Protein AF-A0A951APM7-F1 (afdb_monomer_lite)

Foldseek 3Di:
DPPLQKWKKKKKKFLDDDDPDDPPPGDIKIKIKTASDDDDPVVVVVVVCVLCVVVCVVVVRPHIDMDMDTDDPVRDDPDDAFSDDDPRMGMHTDD

pLDDT: mean 82.18, std 13.76, range [36.47, 93.88]

Radius of gyration: 13.78 Å; chains: 1; bounding box: 35×27×40 Å

Structure (mmCIF, N/CA/C/O backbone):
data_AF-A0A951APM7-F1
#
_entry.id   AF-A0A951APM7-F1
#
loop_
_atom_site.group_PDB
_atom_site.id
_atom_site.type_symbol
_atom_site.label_atom_id
_atom_site.label_alt_id
_atom_site.label_comp_id
_atom_site.label_asym_id
_atom_site.label_entity_id
_atom_site.label_seq_id
_atom_site.pdbx_PDB_ins_code
_atom_site.Cartn_x
_atom_site.Cartn_y
_atom_site.Cartn_z
_atom_site.occupancy
_atom_site.B_iso_or_equiv
_atom_site.auth_seq_id
_atom_site.auth_comp_id
_atom_site.auth_asym_id
_atom_site.auth_atom_id
_atom_site.pdbx_PDB_model_num
ATOM 1 N N . MET A 1 1 ? -20.442 7.229 22.731 1.00 36.47 1 MET A N 1
ATOM 2 C CA . MET A 1 1 ? -19.579 6.175 22.164 1.00 36.47 1 MET A CA 1
ATOM 3 C C . MET A 1 1 ? -18.524 6.903 21.364 1.00 36.47 1 MET A C 1
ATOM 5 O O . MET A 1 1 ? -18.906 7.651 20.475 1.00 36.47 1 MET A O 1
ATOM 9 N N . ALA A 1 2 ? -17.257 6.850 21.777 1.00 37.97 2 ALA A N 1
ATOM 10 C CA . ALA A 1 2 ? -16.195 7.493 21.014 1.00 37.97 2 ALA A CA 1
ATOM 11 C C . ALA A 1 2 ? -16.101 6.743 19.685 1.00 37.97 2 ALA A C 1
ATOM 13 O O . ALA A 1 2 ? -15.720 5.578 19.675 1.00 37.97 2 ALA A O 1
ATOM 14 N N . SER A 1 3 ? -16.562 7.364 18.600 1.00 46.34 3 SER A N 1
ATOM 15 C CA . SER A 1 3 ? -16.304 6.863 17.258 1.00 46.34 3 SER A CA 1
ATOM 16 C C . SER A 1 3 ? -14.791 6.793 17.125 1.00 46.34 3 SER A C 1
ATOM 18 O O . SER A 1 3 ? -14.132 7.831 17.130 1.00 46.34 3 SER A O 1
ATOM 20 N N . GLU A 1 4 ? -14.229 5.590 17.110 1.00 54.78 4 GLU A N 1
ATOM 21 C CA . GLU A 1 4 ? -12.831 5.398 16.749 1.00 54.78 4 GLU A CA 1
ATOM 22 C C . GLU A 1 4 ? -12.710 5.832 15.289 1.00 54.78 4 GLU A C 1
ATOM 24 O O . GLU A 1 4 ? -13.035 5.084 14.366 1.00 54.78 4 GLU A O 1
ATOM 29 N N . SER A 1 5 ? -12.370 7.106 15.081 1.00 65.69 5 SER A N 1
ATOM 30 C CA . SER A 1 5 ? -12.150 7.670 13.759 1.00 65.69 5 SER A CA 1
ATOM 31 C C . SER A 1 5 ? -10.991 6.905 13.142 1.00 65.69 5 SER A C 1
ATOM 33 O O . SER A 1 5 ? -9.840 7.063 13.555 1.00 65.69 5 SER A O 1
ATOM 35 N N . ALA A 1 6 ? -11.307 6.017 12.203 1.00 73.00 6 ALA A N 1
ATOM 36 C CA . ALA A 1 6 ? -10.296 5.270 11.486 1.00 73.00 6 ALA A CA 1
ATOM 37 C C . ALA A 1 6 ? -9.367 6.264 10.778 1.00 73.00 6 ALA A C 1
ATOM 39 O O . ALA A 1 6 ? -9.826 7.186 10.105 1.00 73.00 6 ALA A O 1
ATOM 40 N N . ASN A 1 7 ? -8.065 6.078 10.953 1.00 85.31 7 ASN A N 1
ATOM 41 C CA . ASN A 1 7 ? -7.052 6.875 10.285 1.00 85.31 7 ASN A CA 1
ATOM 42 C C . ASN A 1 7 ? -6.805 6.255 8.916 1.00 85.31 7 ASN A C 1
ATOM 44 O O . ASN A 1 7 ? -6.540 5.051 8.829 1.00 85.31 7 ASN A O 1
ATOM 48 N N . TYR A 1 8 ? -6.888 7.072 7.873 1.00 88.31 8 TYR A N 1
ATOM 49 C CA . TYR A 1 8 ? -6.546 6.666 6.521 1.00 88.31 8 TYR A CA 1
ATOM 50 C C . TYR A 1 8 ? -5.241 7.335 6.117 1.00 88.31 8 TYR A C 1
ATOM 52 O O . TYR A 1 8 ? -5.012 8.521 6.354 1.00 88.31 8 TYR A O 1
ATOM 60 N N . GLN A 1 9 ? -4.352 6.537 5.547 1.00 90.81 9 GLN A N 1
ATOM 61 C CA . GLN A 1 9 ? -3.057 6.984 5.069 1.00 90.81 9 GLN A CA 1
ATOM 62 C C . GLN A 1 9 ? -2.853 6.430 3.673 1.00 90.81 9 GLN A C 1
ATOM 64 O O . GLN A 1 9 ? -3.067 5.244 3.420 1.00 90.81 9 GLN A O 1
ATOM 69 N N . LYS A 1 10 ? -2.447 7.307 2.768 1.00 91.62 10 LYS A N 1
ATOM 70 C CA . LYS A 1 10 ? -2.093 6.967 1.404 1.00 91.62 10 LYS A CA 1
ATOM 71 C C . LYS A 1 10 ? -0.580 6.835 1.323 1.00 91.62 10 LYS A C 1
ATOM 73 O O . LYS A 1 10 ? 0.154 7.725 1.733 1.00 91.62 10 LYS A O 1
ATOM 78 N N . LEU A 1 11 ? -0.116 5.709 0.809 1.00 92.31 11 LEU A N 1
ATOM 79 C CA . LEU A 1 11 ? 1.280 5.455 0.510 1.00 92.31 11 LEU A CA 1
ATOM 80 C C . LEU A 1 11 ? 1.446 5.420 -1.000 1.00 92.31 11 LEU A C 1
ATOM 82 O O . LEU A 1 11 ? 0.780 4.644 -1.680 1.00 92.31 11 LEU A O 1
ATOM 86 N N . ILE A 1 12 ? 2.341 6.247 -1.518 1.00 91.19 12 ILE A N 1
ATOM 87 C CA . ILE A 1 12 ? 2.691 6.280 -2.935 1.00 91.19 12 ILE A CA 1
ATOM 88 C C . ILE A 1 12 ? 4.078 5.667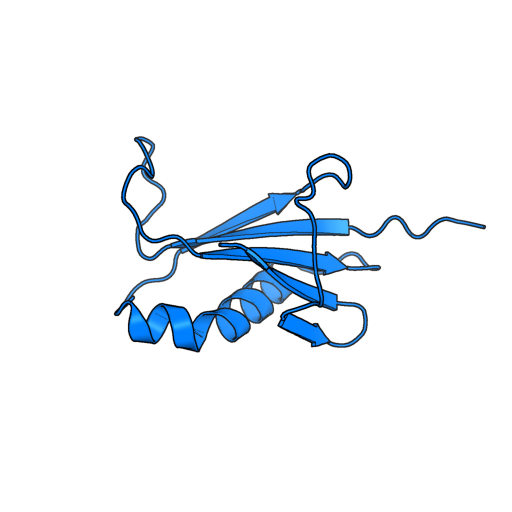 -3.058 1.00 91.19 12 ILE A C 1
ATOM 90 O O . ILE A 1 12 ? 5.041 6.167 -2.477 1.00 91.19 12 ILE A O 1
ATOM 94 N N . LEU A 1 13 ? 4.165 4.546 -3.767 1.00 91.38 13 LEU A N 1
ATOM 95 C CA . LEU A 1 13 ? 5.399 3.816 -4.001 1.00 91.38 13 LEU A CA 1
ATOM 96 C C . LEU A 1 13 ? 5.842 4.068 -5.440 1.00 91.38 13 LEU A C 1
ATOM 98 O O . LEU A 1 13 ? 5.036 3.943 -6.360 1.00 91.38 13 LEU A O 1
ATOM 102 N N . THR A 1 14 ? 7.118 4.386 -5.632 1.00 89.69 14 THR A N 1
ATOM 103 C CA . THR A 1 14 ? 7.709 4.665 -6.950 1.00 89.69 14 THR A CA 1
ATOM 104 C C . THR A 1 14 ? 9.171 4.215 -6.994 1.00 89.69 14 THR A C 1
ATOM 106 O O . THR A 1 14 ? 9.826 4.102 -5.955 1.00 89.69 14 THR A O 1
ATOM 109 N N . ASP A 1 15 ? 9.690 3.906 -8.181 1.00 87.12 15 ASP A N 1
ATOM 110 C CA . ASP A 1 15 ? 11.094 3.540 -8.397 1.00 87.12 15 ASP A CA 1
ATOM 111 C C . ASP A 1 15 ? 12.015 4.740 -8.645 1.00 87.12 15 ASP A C 1
ATOM 113 O O . ASP A 1 15 ? 13.235 4.573 -8.710 1.00 87.12 15 ASP A O 1
ATOM 117 N N . GLN A 1 16 ? 11.454 5.947 -8.732 1.00 79.38 16 GLN A N 1
ATOM 118 C CA . GLN A 1 16 ? 12.201 7.185 -8.934 1.00 79.38 16 GLN A CA 1
ATOM 119 C C . GLN A 1 16 ? 12.108 8.111 -7.727 1.00 79.38 16 GLN A C 1
ATOM 121 O O . GLN A 1 16 ? 11.109 8.135 -7.009 1.00 79.38 16 GLN A O 1
ATOM 126 N N . ALA A 1 17 ? 13.168 8.884 -7.494 1.00 68.75 17 ALA A N 1
ATOM 127 C CA . ALA A 1 17 ? 13.134 9.919 -6.474 1.00 68.75 17 ALA A CA 1
ATOM 128 C C . ALA A 1 17 ? 12.049 10.948 -6.840 1.00 68.75 17 ALA A C 1
ATOM 130 O O . ALA A 1 17 ? 11.911 11.265 -8.024 1.00 68.75 17 ALA A O 1
ATOM 131 N N . PRO A 1 18 ? 11.295 11.478 -5.862 1.00 62.97 18 PRO A N 1
ATOM 132 C CA . PRO A 1 18 ? 10.325 12.533 -6.122 1.00 62.97 18 PRO A CA 1
ATOM 133 C C . PRO A 1 18 ? 11.075 13.775 -6.619 1.00 62.97 18 PRO A C 1
ATOM 135 O O . PRO A 1 18 ? 11.685 14.496 -5.834 1.00 62.97 18 PRO A O 1
ATOM 138 N N . ALA A 1 19 ? 11.099 13.978 -7.934 1.00 57.78 19 ALA A N 1
ATOM 139 C CA . ALA A 1 19 ? 11.584 15.193 -8.569 1.00 57.78 19 ALA A CA 1
ATOM 140 C C . ALA A 1 19 ? 10.369 16.050 -8.944 1.00 57.78 19 ALA A C 1
ATOM 142 O O . ALA A 1 19 ? 9.376 15.526 -9.441 1.00 57.78 19 ALA A O 1
ATOM 143 N N . ASP A 1 20 ? 10.469 17.352 -8.674 1.00 52.69 20 ASP A N 1
ATOM 144 C CA . ASP A 1 20 ? 9.422 18.392 -8.661 1.00 52.69 20 ASP A CA 1
ATOM 145 C C . ASP A 1 20 ? 8.578 18.567 -9.948 1.00 52.69 20 ASP A C 1
ATOM 147 O O . ASP A 1 20 ? 7.715 19.439 -10.010 1.00 52.69 20 ASP A O 1
ATOM 151 N N . GLU A 1 21 ? 8.770 17.759 -10.991 1.00 48.78 21 GLU A N 1
ATOM 152 C CA . GLU A 1 21 ? 8.095 17.942 -12.275 1.00 48.78 21 GLU A CA 1
ATOM 153 C C . GLU A 1 21 ? 7.432 16.652 -12.768 1.00 48.78 21 GLU A C 1
ATOM 155 O O . GLU A 1 21 ? 8.083 15.703 -13.186 1.00 48.78 21 GLU A O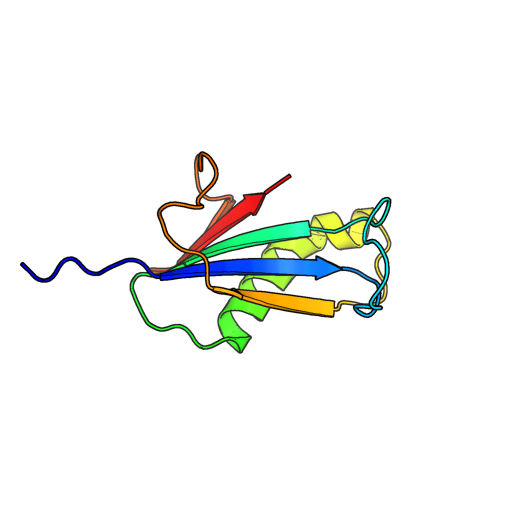 1
ATOM 160 N N . SER A 1 22 ? 6.096 16.676 -12.747 1.00 48.06 22 SER A N 1
ATOM 161 C CA . SER A 1 22 ? 5.176 15.785 -13.463 1.00 48.06 22 SER A CA 1
ATOM 162 C C . SER A 1 22 ? 5.480 14.284 -13.389 1.00 48.06 22 SER A C 1
ATOM 164 O O . SER A 1 22 ? 6.080 13.707 -14.289 1.00 48.06 22 SER A O 1
ATOM 166 N N . LEU A 1 23 ? 4.828 13.606 -12.439 1.00 54.06 23 LEU A N 1
ATOM 167 C CA . LEU A 1 23 ? 4.624 12.145 -12.410 1.00 54.06 23 LEU A CA 1
ATOM 168 C C . LEU A 1 23 ? 3.863 11.586 -13.644 1.00 54.06 23 LEU A C 1
ATOM 170 O O . LEU A 1 23 ? 3.513 10.407 -13.689 1.00 54.06 23 LEU A O 1
ATOM 174 N N . SER A 1 24 ? 3.595 12.406 -14.668 1.00 44.88 24 SER A N 1
ATOM 175 C CA . SER A 1 24 ? 2.878 12.009 -15.881 1.00 44.88 24 SER A CA 1
ATOM 176 C C . SER A 1 24 ? 3.690 10.998 -16.691 1.00 44.88 24 SER A C 1
ATOM 178 O O . SER A 1 24 ? 4.626 11.352 -17.401 1.00 44.88 24 SER A O 1
ATOM 180 N N . GLY A 1 25 ? 3.292 9.728 -16.601 1.00 54.47 25 GLY A N 1
ATOM 181 C CA . GLY A 1 25 ? 3.888 8.609 -17.338 1.00 54.47 25 GLY A CA 1
ATOM 182 C C . GLY A 1 25 ? 4.766 7.682 -16.495 1.00 54.47 25 GLY A C 1
ATOM 183 O O . GLY A 1 25 ? 5.225 6.659 -17.008 1.00 54.47 25 GLY A O 1
ATOM 184 N N . HIS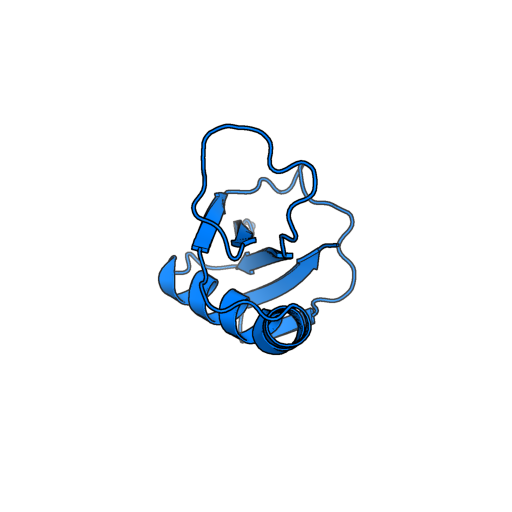 A 1 26 ? 4.972 7.992 -15.213 1.00 65.69 26 HIS A N 1
ATOM 185 C CA . HIS A 1 26 ? 5.716 7.133 -14.297 1.00 65.69 26 HIS A CA 1
ATOM 186 C C . HIS A 1 26 ? 4.815 6.046 -13.710 1.00 65.69 26 HIS A C 1
ATOM 188 O O . HIS A 1 26 ? 3.621 6.244 -13.491 1.00 65.69 26 HIS A O 1
ATOM 194 N N . ARG A 1 27 ? 5.390 4.862 -13.487 1.00 77.62 27 ARG A N 1
ATOM 195 C CA . ARG A 1 27 ? 4.671 3.749 -12.872 1.00 77.62 27 ARG A CA 1
ATOM 196 C C . ARG A 1 27 ? 4.746 3.930 -11.364 1.00 77.62 27 ARG A C 1
ATOM 198 O O . ARG A 1 27 ? 5.772 3.641 -10.765 1.00 77.62 27 ARG A O 1
ATOM 205 N N . GLU A 1 28 ? 3.671 4.415 -10.768 1.00 87.69 28 GLU A N 1
ATOM 206 C CA . GLU A 1 28 ? 3.500 4.440 -9.319 1.00 87.69 28 GLU A CA 1
ATOM 207 C C . GLU A 1 28 ? 2.524 3.349 -8.881 1.00 87.69 28 GLU A C 1
ATOM 209 O O . GLU A 1 28 ? 1.699 2.870 -9.660 1.00 87.69 28 GLU A O 1
ATOM 214 N N . ILE A 1 29 ? 2.645 2.922 -7.628 1.00 90.00 29 ILE A N 1
ATOM 215 C CA . ILE A 1 29 ? 1.668 2.044 -6.992 1.00 90.00 29 ILE A CA 1
ATOM 216 C C . ILE A 1 29 ? 1.159 2.770 -5.761 1.00 90.00 29 ILE A C 1
ATOM 218 O O . ILE A 1 29 ? 1.936 3.085 -4.858 1.00 90.00 29 ILE A O 1
ATOM 222 N N . GLN A 1 30 ? -0.143 3.017 -5.720 1.00 91.62 30 GLN A N 1
ATOM 223 C CA . GLN A 1 30 ? -0.782 3.651 -4.580 1.00 91.62 30 GLN A CA 1
ATOM 224 C C . GLN A 1 30 ? -1.345 2.567 -3.658 1.00 91.62 30 GLN A C 1
ATOM 226 O O . GLN A 1 30 ? -2.004 1.625 -4.096 1.00 91.62 30 GLN A O 1
ATOM 231 N N . VAL A 1 31 ? -1.063 2.681 -2.365 1.00 92.75 31 VAL A N 1
ATOM 232 C CA . VAL A 1 31 ? -1.593 1.801 -1.325 1.00 92.75 31 VAL A CA 1
ATOM 233 C C . VAL A 1 31 ? -2.301 2.652 -0.298 1.00 92.75 31 VAL A C 1
ATOM 235 O O . VAL A 1 31 ? -1.718 3.559 0.283 1.00 92.75 31 VAL A O 1
ATOM 238 N N . LEU A 1 32 ? -3.555 2.337 -0.036 1.00 93.00 32 LEU A N 1
ATOM 239 C CA . LEU A 1 32 ? -4.322 2.978 1.011 1.00 93.00 32 LEU A CA 1
ATOM 240 C C . LEU A 1 32 ? -4.342 2.071 2.228 1.00 93.00 32 LEU A C 1
ATOM 242 O O . LEU A 1 32 ? -4.620 0.883 2.101 1.00 93.00 32 LEU A O 1
ATOM 246 N N . VAL A 1 33 ? -4.042 2.619 3.398 1.00 92.06 33 VAL A N 1
ATOM 247 C CA . VAL A 1 33 ? -4.040 1.892 4.664 1.00 92.06 33 VAL A CA 1
ATOM 248 C C . VAL A 1 33 ? -5.031 2.547 5.606 1.00 92.06 33 VAL A C 1
ATOM 250 O O . VAL A 1 33 ? -4.954 3.740 5.886 1.00 92.06 33 VAL A O 1
ATOM 253 N N . ARG A 1 34 ? -5.959 1.741 6.108 1.00 90.56 34 ARG A N 1
ATOM 254 C CA . ARG A 1 34 ? -6.857 2.077 7.204 1.00 90.56 34 ARG A CA 1
ATOM 255 C C . ARG A 1 34 ? -6.311 1.471 8.485 1.00 90.56 34 ARG A C 1
ATOM 257 O O . ARG A 1 34 ? -5.963 0.292 8.514 1.00 90.56 34 ARG A O 1
ATOM 264 N N . SER A 1 35 ? -6.330 2.258 9.551 1.00 87.06 35 SER A N 1
ATOM 265 C CA . SER A 1 35 ? -5.997 1.806 10.896 1.00 87.06 35 SER A CA 1
ATOM 266 C C . SER A 1 35 ? -6.971 2.363 11.926 1.00 87.06 35 SER A C 1
ATOM 268 O O . SER A 1 35 ? -7.294 3.552 11.903 1.00 87.06 35 SER A O 1
ATOM 270 N N . LEU A 1 36 ? -7.399 1.532 12.875 1.00 82.50 36 LEU A N 1
ATOM 271 C CA . LEU A 1 36 ? -8.164 1.991 14.043 1.00 82.50 36 LEU A CA 1
ATOM 272 C C . LEU A 1 36 ? -7.270 2.628 15.120 1.00 82.50 36 LEU A C 1
ATOM 274 O O . LEU A 1 36 ? -7.742 3.412 15.937 1.00 82.50 36 LEU A O 1
ATOM 278 N N . ALA A 1 37 ? -5.961 2.367 15.074 1.00 80.38 37 ALA A N 1
ATOM 279 C CA . ALA A 1 37 ? -4.976 2.909 16.003 1.00 80.38 37 ALA A CA 1
ATOM 280 C C . ALA A 1 37 ? -3.926 3.781 15.300 1.00 80.38 37 ALA A C 1
ATOM 282 O O . ALA A 1 37 ? -3.720 3.715 14.086 1.00 80.38 37 ALA A O 1
ATOM 283 N N . ARG A 1 38 ? -3.201 4.589 16.079 1.00 77.75 38 ARG A N 1
ATOM 284 C CA . ARG A 1 38 ? -2.069 5.369 15.567 1.00 77.75 38 ARG A CA 1
ATOM 285 C C . ARG A 1 38 ? -0.900 4.423 15.283 1.00 77.75 38 ARG A C 1
ATOM 287 O O . ARG A 1 38 ? -0.249 3.938 16.207 1.00 77.75 38 ARG A O 1
ATOM 294 N N . VAL A 1 39 ? -0.652 4.144 14.009 1.00 82.62 39 VAL A N 1
ATOM 295 C CA . VAL A 1 39 ? 0.398 3.220 13.564 1.00 82.62 39 VAL A CA 1
ATOM 296 C C . VAL A 1 39 ? 1.648 4.010 13.193 1.00 82.62 39 VAL A C 1
ATOM 298 O O . VAL A 1 39 ? 1.571 5.115 12.659 1.00 82.62 39 VAL A O 1
ATOM 301 N N . LYS A 1 40 ? 2.823 3.468 13.534 1.00 88.00 40 LYS A N 1
ATOM 302 C CA . LYS A 1 40 ? 4.104 4.085 13.174 1.00 88.00 40 LYS A CA 1
ATOM 303 C C . LYS A 1 40 ? 4.268 4.072 11.658 1.00 88.00 40 LYS A C 1
ATOM 305 O O . LYS A 1 40 ? 4.017 3.044 11.038 1.00 88.00 40 LYS A O 1
ATOM 310 N N . GLU A 1 41 ? 4.787 5.160 11.101 1.00 88.00 41 GLU A N 1
ATOM 311 C CA . GLU A 1 41 ? 5.024 5.302 9.659 1.00 88.00 41 GLU A CA 1
ATOM 312 C C . GLU A 1 41 ? 5.793 4.114 9.064 1.00 88.00 41 GLU A C 1
ATOM 314 O O . GLU A 1 41 ? 5.347 3.517 8.089 1.00 88.00 41 GLU A O 1
ATOM 319 N N . GLN A 1 42 ? 6.862 3.670 9.737 1.00 89.25 42 GLN A N 1
ATOM 320 C CA . GLN A 1 42 ? 7.640 2.499 9.324 1.00 89.25 42 GLN A CA 1
ATOM 321 C C . GLN A 1 42 ? 6.778 1.246 9.119 1.00 89.25 42 GLN A C 1
ATOM 323 O O . GLN A 1 42 ? 6.992 0.497 8.173 1.00 89.25 42 GLN A O 1
ATOM 328 N N . ARG A 1 43 ? 5.774 1.019 9.975 1.00 89.81 43 ARG A N 1
ATOM 329 C CA . ARG A 1 43 ? 4.912 -0.162 9.861 1.00 89.81 43 ARG A CA 1
ATOM 330 C C . ARG A 1 43 ? 4.027 -0.087 8.619 1.00 89.81 43 ARG A C 1
ATOM 332 O O . ARG A 1 43 ? 3.817 -1.107 7.972 1.00 89.81 43 ARG A O 1
ATOM 339 N N . LEU A 1 44 ? 3.535 1.101 8.274 1.00 89.88 44 LEU A N 1
ATOM 340 C CA . LEU A 1 44 ? 2.760 1.319 7.049 1.00 89.88 44 LEU A CA 1
ATOM 341 C C . LEU A 1 44 ? 3.622 1.056 5.815 1.00 89.88 44 LEU A C 1
ATOM 343 O O . LEU A 1 44 ? 3.185 0.369 4.894 1.00 89.88 44 LEU A O 1
ATOM 347 N N . ILE A 1 45 ? 4.859 1.563 5.834 1.00 91.25 45 ILE A N 1
ATOM 348 C CA . ILE A 1 45 ? 5.843 1.357 4.771 1.00 91.25 45 ILE A CA 1
ATOM 349 C C . ILE A 1 45 ? 6.117 -0.138 4.599 1.00 91.25 45 ILE A C 1
ATOM 351 O O . ILE A 1 45 ? 6.093 -0.624 3.470 1.00 91.25 45 ILE A O 1
ATOM 355 N N . ASP A 1 46 ? 6.318 -0.887 5.687 1.00 92.12 46 ASP A N 1
ATOM 356 C CA . ASP A 1 46 ? 6.560 -2.333 5.633 1.00 92.12 46 ASP A CA 1
ATOM 357 C C . ASP A 1 46 ? 5.371 -3.081 5.008 1.00 92.12 46 ASP A C 1
ATOM 359 O O . ASP A 1 46 ? 5.558 -3.915 4.116 1.00 92.12 46 ASP A O 1
ATOM 363 N N . VAL A 1 47 ? 4.143 -2.753 5.434 1.00 90.62 47 VAL A N 1
ATOM 364 C CA . VAL A 1 47 ? 2.907 -3.347 4.898 1.00 90.62 47 VAL A CA 1
ATOM 365 C C . VAL A 1 47 ? 2.778 -3.055 3.405 1.00 90.62 47 VAL A C 1
ATOM 367 O O . VAL A 1 47 ? 2.631 -3.983 2.610 1.00 90.62 47 VAL A O 1
ATOM 370 N N . ALA A 1 48 ? 2.898 -1.791 2.998 1.00 92.06 48 ALA A N 1
ATOM 371 C CA . ALA A 1 48 ? 2.767 -1.397 1.600 1.00 92.06 48 ALA A CA 1
ATOM 372 C C . ALA A 1 48 ? 3.889 -1.983 0.725 1.00 92.06 48 ALA A C 1
ATOM 374 O O . ALA A 1 48 ? 3.645 -2.469 -0.380 1.00 92.06 48 ALA A O 1
ATOM 375 N N . THR A 1 49 ? 5.121 -2.023 1.232 1.00 92.12 49 THR A N 1
ATOM 376 C CA . THR A 1 49 ? 6.271 -2.629 0.548 1.00 92.12 49 THR A CA 1
ATOM 377 C C . THR A 1 49 ? 6.057 -4.125 0.331 1.00 92.12 49 THR A C 1
ATOM 379 O O . THR A 1 49 ? 6.334 -4.633 -0.761 1.00 92.12 49 THR A O 1
ATOM 382 N N . SER A 1 50 ? 5.555 -4.833 1.345 1.00 92.44 50 SER A N 1
ATOM 383 C CA . SER A 1 50 ? 5.242 -6.261 1.260 1.00 92.44 50 SER A CA 1
ATOM 384 C C . SER A 1 50 ? 4.117 -6.523 0.258 1.00 92.44 50 SER A C 1
ATOM 386 O O . SER A 1 50 ? 4.291 -7.302 -0.683 1.00 92.44 50 SER A O 1
ATOM 388 N N . LEU A 1 51 ? 3.007 -5.792 0.391 1.00 92.06 51 LEU A N 1
ATOM 389 C CA . LEU A 1 51 ? 1.811 -5.927 -0.439 1.00 92.06 51 LEU A CA 1
ATOM 390 C C . LEU A 1 51 ? 2.105 -5.711 -1.930 1.00 92.06 51 LEU A C 1
ATOM 392 O O . LEU A 1 51 ? 1.620 -6.440 -2.792 1.00 92.06 51 LEU A O 1
ATOM 396 N N . THR A 1 52 ? 2.964 -4.743 -2.242 1.00 91.94 52 THR A N 1
ATOM 397 C CA . THR A 1 52 ? 3.299 -4.370 -3.624 1.00 91.94 52 THR A CA 1
ATOM 398 C C . THR A 1 52 ? 4.472 -5.151 -4.209 1.00 91.94 52 THR A C 1
ATOM 400 O O . THR A 1 52 ? 4.786 -4.981 -5.388 1.00 91.94 52 THR A O 1
ATOM 403 N N . ARG A 1 53 ? 5.135 -6.029 -3.441 1.00 92.06 53 ARG A N 1
ATOM 404 C CA . ARG A 1 53 ? 6.372 -6.715 -3.860 1.00 92.06 53 ARG A CA 1
ATOM 405 C C . ARG A 1 53 ? 6.242 -7.388 -5.228 1.00 92.06 53 ARG A C 1
ATOM 407 O O . ARG A 1 53 ? 7.111 -7.217 -6.079 1.00 92.06 53 ARG A O 1
ATOM 414 N N . HIS A 1 54 ? 5.162 -8.132 -5.460 1.00 90.12 54 HIS A N 1
ATOM 415 C CA . HIS A 1 54 ? 4.944 -8.829 -6.732 1.00 90.12 54 HIS A CA 1
ATOM 416 C C . HIS A 1 54 ? 4.722 -7.873 -7.909 1.00 90.12 54 HIS A C 1
ATOM 418 O O . HIS A 1 54 ? 5.198 -8.140 -9.011 1.00 90.12 54 HIS A O 1
ATOM 424 N N . ALA A 1 55 ? 4.010 -6.766 -7.696 1.00 88.56 55 ALA A N 1
ATOM 425 C CA . ALA A 1 55 ? 3.811 -5.745 -8.721 1.00 88.56 55 ALA A CA 1
ATOM 426 C C . ALA A 1 55 ? 5.140 -5.061 -9.070 1.00 88.56 55 ALA A C 1
ATOM 428 O O . ALA A 1 55 ? 5.516 -5.027 -10.239 1.00 88.56 55 ALA A O 1
ATOM 429 N N . ARG A 1 56 ? 5.910 -4.650 -8.058 1.00 90.56 56 ARG A N 1
ATOM 430 C CA . ARG A 1 56 ? 7.228 -4.022 -8.229 1.00 90.56 56 ARG A CA 1
ATOM 431 C C . ARG A 1 56 ? 8.226 -4.930 -8.948 1.00 90.56 56 ARG A C 1
ATOM 433 O O . ARG A 1 56 ? 8.894 -4.487 -9.876 1.00 90.56 56 ARG A O 1
ATOM 440 N N . MET A 1 57 ? 8.275 -6.219 -8.594 1.00 89.69 57 MET A N 1
ATOM 441 C CA . MET A 1 57 ? 9.128 -7.192 -9.295 1.00 89.69 57 MET A CA 1
ATOM 442 C C . MET A 1 57 ? 8.734 -7.355 -10.767 1.00 89.69 57 MET A C 1
ATOM 444 O O . MET A 1 57 ? 9.610 -7.386 -11.625 1.00 89.69 57 MET A O 1
ATOM 448 N N . ARG A 1 58 ? 7.431 -7.419 -11.082 1.00 88.88 58 ARG A N 1
ATOM 449 C CA . ARG A 1 58 ? 6.956 -7.486 -12.477 1.00 88.88 58 ARG A CA 1
ATOM 450 C C . ARG A 1 58 ? 7.306 -6.233 -13.277 1.00 88.88 58 ARG A C 1
ATOM 452 O O . ARG A 1 58 ? 7.539 -6.327 -14.476 1.00 88.88 58 ARG A O 1
ATOM 459 N N . GLN A 1 59 ? 7.340 -5.077 -12.622 1.00 86.31 59 GLN A N 1
ATOM 460 C CA . GLN A 1 59 ? 7.715 -3.813 -13.246 1.00 86.31 59 GLN A CA 1
ATOM 461 C C . GLN A 1 59 ? 9.235 -3.588 -13.310 1.00 86.31 59 GLN A C 1
ATOM 463 O O . GLN A 1 59 ? 9.660 -2.639 -13.961 1.00 86.31 59 GLN A O 1
ATOM 468 N N . GLY A 1 60 ? 10.043 -4.459 -12.693 1.00 87.94 60 GLY A N 1
ATOM 469 C CA . GLY A 1 60 ? 11.504 -4.382 -12.733 1.00 87.94 60 GLY A CA 1
ATOM 470 C C . GLY A 1 60 ? 12.108 -3.300 -11.836 1.00 87.94 60 GLY A C 1
ATOM 471 O O . GLY A 1 60 ? 13.221 -2.858 -12.104 1.00 87.94 60 GLY A O 1
ATOM 472 N N . TRP A 1 61 ? 11.400 -2.862 -10.790 1.00 89.12 61 TRP A N 1
ATOM 473 C CA . TRP A 1 61 ? 11.888 -1.803 -9.902 1.00 89.12 61 TRP A CA 1
ATOM 474 C C . TRP A 1 61 ? 13.120 -2.261 -9.116 1.00 89.12 61 TRP A C 1
ATOM 476 O O . TRP A 1 61 ? 13.070 -3.262 -8.396 1.00 89.12 61 TRP A O 1
ATOM 486 N N . THR A 1 62 ? 14.213 -1.505 -9.214 1.00 84.56 62 THR A N 1
ATOM 487 C CA . THR A 1 62 ? 15.458 -1.746 -8.461 1.00 84.56 62 THR A CA 1
ATOM 488 C C . THR A 1 62 ? 15.590 -0.859 -7.228 1.00 84.56 62 THR A C 1
ATOM 490 O O . THR A 1 62 ? 16.301 -1.209 -6.289 1.00 84.56 62 THR A O 1
ATOM 493 N N . THR A 1 63 ? 14.889 0.271 -7.228 1.00 85.94 63 THR A N 1
ATOM 494 C CA . THR A 1 63 ? 14.873 1.264 -6.153 1.00 85.94 63 THR A CA 1
ATOM 495 C C . THR A 1 63 ? 13.435 1.428 -5.671 1.00 85.94 63 THR A C 1
ATOM 497 O O . THR A 1 63 ? 12.493 1.144 -6.411 1.00 85.94 63 THR A O 1
ATOM 500 N N . LEU A 1 64 ? 13.252 1.828 -4.413 1.00 88.69 64 LEU A N 1
ATOM 501 C CA . LEU A 1 64 ? 11.937 2.112 -3.853 1.00 88.69 64 LEU A CA 1
ATOM 502 C C . LEU A 1 64 ? 11.972 3.424 -3.079 1.00 88.69 64 LEU A C 1
ATOM 504 O O . LEU A 1 64 ? 12.694 3.547 -2.091 1.00 88.69 64 LEU A O 1
ATOM 508 N N . HIS A 1 65 ? 11.129 4.352 -3.497 1.00 89.44 65 HIS A N 1
ATOM 509 C CA . HIS A 1 65 ? 10.774 5.549 -2.760 1.00 89.44 65 HIS A CA 1
ATOM 510 C C . HIS A 1 65 ? 9.322 5.422 -2.309 1.00 89.44 65 HIS A C 1
ATOM 512 O O . HIS A 1 65 ? 8.476 4.904 -3.042 1.00 89.44 65 HIS A O 1
ATOM 518 N N . VAL A 1 66 ? 9.050 5.854 -1.080 1.00 89.88 66 VAL A N 1
ATOM 519 C CA . VAL A 1 66 ? 7.718 5.796 -0.478 1.00 89.88 66 VAL A CA 1
ATOM 520 C C . VAL A 1 66 ? 7.386 7.169 0.077 1.00 89.88 66 VAL A C 1
ATOM 522 O O . VAL A 1 66 ? 8.157 7.721 0.859 1.00 89.88 66 VAL A O 1
ATOM 525 N N . ILE A 1 67 ? 6.244 7.702 -0.333 1.00 89.50 67 ILE A N 1
ATOM 526 C CA . ILE A 1 67 ? 5.668 8.940 0.191 1.00 89.50 67 ILE A CA 1
ATOM 527 C C . ILE A 1 67 ? 4.445 8.543 1.007 1.00 89.50 67 ILE A C 1
ATOM 529 O O . ILE A 1 67 ? 3.640 7.737 0.543 1.00 89.50 67 ILE A O 1
ATOM 533 N N . VAL A 1 68 ? 4.324 9.071 2.223 1.00 89.62 68 VAL A N 1
ATOM 534 C CA . VAL A 1 68 ? 3.182 8.812 3.106 1.00 89.62 68 VAL A CA 1
ATOM 535 C C . VAL A 1 68 ? 2.405 10.106 3.285 1.00 89.62 68 VAL A C 1
ATOM 537 O O . VAL A 1 68 ? 2.933 11.087 3.801 1.00 89.62 68 VAL A O 1
ATOM 540 N N . GLU A 1 69 ? 1.142 10.089 2.883 1.00 89.12 69 GLU A N 1
ATOM 541 C CA . GLU A 1 69 ? 0.236 11.227 2.964 1.00 89.12 69 GLU A CA 1
ATOM 542 C C . GLU A 1 69 ? -0.953 10.870 3.866 1.00 89.12 69 GLU A C 1
ATOM 544 O O . GLU A 1 69 ? -1.533 9.784 3.733 1.00 89.12 69 GLU A O 1
ATOM 549 N N . PRO A 1 70 ? -1.338 11.740 4.816 1.00 86.12 70 PRO 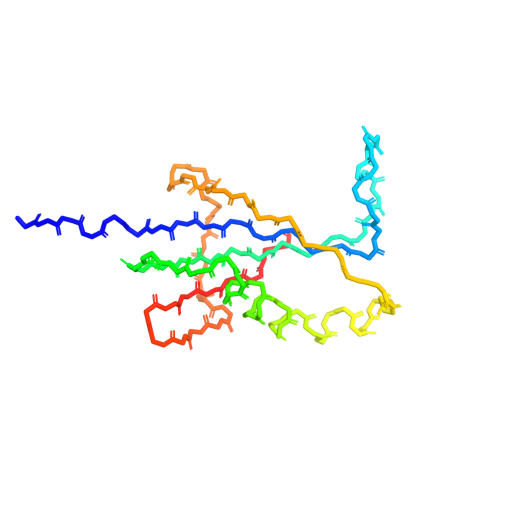A N 1
ATOM 550 C CA . PRO A 1 70 ? -2.611 11.584 5.500 1.00 86.12 70 PRO A CA 1
ATOM 551 C C . PRO A 1 70 ? -3.743 11.754 4.485 1.00 86.12 70 PRO A C 1
ATOM 553 O O . PRO A 1 70 ? -3.664 12.605 3.602 1.00 86.12 70 PRO A O 1
ATOM 556 N N . LEU A 1 71 ? -4.790 10.948 4.617 1.00 85.88 71 LEU A N 1
ATOM 557 C CA . LEU A 1 71 ? -5.952 11.025 3.745 1.00 85.88 71 LEU A CA 1
ATOM 558 C C . LEU A 1 71 ? -7.210 11.141 4.596 1.00 85.88 71 LEU A C 1
ATOM 560 O O . LEU A 1 71 ? -7.417 10.360 5.527 1.00 85.88 71 LEU A O 1
ATOM 564 N N . ASP A 1 72 ? -8.049 12.116 4.277 1.00 82.88 72 ASP A N 1
ATOM 565 C CA . ASP A 1 72 ? -9.329 12.276 4.945 1.00 82.88 72 ASP A CA 1
ATOM 566 C C . ASP A 1 72 ? -10.353 11.281 4.403 1.00 82.88 72 ASP A C 1
ATOM 568 O O . ASP A 1 72 ? -10.341 10.887 3.237 1.00 82.88 72 ASP A O 1
ATOM 572 N N . GLN A 1 73 ? -11.291 10.880 5.264 1.00 79.62 73 GLN A N 1
ATOM 573 C CA . GLN A 1 73 ? -12.330 9.923 4.883 1.00 79.62 73 GLN A CA 1
ATOM 574 C C . GLN A 1 73 ? -13.204 10.439 3.722 1.00 79.62 73 GLN A C 1
ATOM 576 O O . GLN A 1 73 ? -13.748 9.642 2.961 1.00 79.62 73 GLN A O 1
ATOM 581 N N . ALA A 1 74 ? -13.342 11.762 3.591 1.00 81.75 74 ALA A N 1
ATOM 582 C CA . ALA A 1 74 ? -14.101 12.404 2.521 1.00 81.75 74 ALA A CA 1
ATOM 583 C C . ALA A 1 74 ? -13.433 12.268 1.141 1.00 81.75 74 ALA A C 1
ATOM 585 O O . ALA A 1 74 ? -14.137 12.262 0.135 1.00 81.75 74 ALA A O 1
ATOM 586 N N . ASP A 1 75 ? -12.108 12.111 1.105 1.00 82.56 75 ASP A N 1
ATOM 587 C CA . ASP A 1 75 ? -11.302 11.996 -0.114 1.00 82.56 75 ASP A CA 1
ATOM 588 C C . ASP A 1 75 ? -11.016 10.532 -0.491 1.00 82.56 75 ASP A C 1
ATOM 590 O O . ASP A 1 75 ? -10.211 10.245 -1.382 1.00 82.56 75 ASP A O 1
ATOM 594 N N . LEU A 1 76 ? -11.666 9.578 0.187 1.00 82.62 76 LEU A N 1
ATOM 595 C CA . LEU A 1 76 ? -11.507 8.163 -0.113 1.00 82.62 76 LEU A CA 1
ATOM 596 C C . LEU A 1 76 ? -12.155 7.809 -1.456 1.00 82.62 76 LEU A C 1
ATOM 598 O O . LEU A 1 76 ? -13.346 8.070 -1.656 1.00 82.62 76 LEU A O 1
ATOM 602 N N . PRO A 1 77 ? -11.428 7.118 -2.349 1.00 83.06 77 PRO A N 1
ATOM 603 C CA . PRO A 1 77 ? -12.059 6.476 -3.489 1.00 83.06 77 PRO A CA 1
ATOM 604 C C . PRO A 1 77 ? -12.998 5.355 -3.007 1.00 83.06 77 PRO A C 1
ATOM 606 O O . PRO A 1 77 ? -12.891 4.898 -1.865 1.00 83.06 77 PRO A O 1
ATOM 609 N N . PRO A 1 78 ? -13.920 4.870 -3.854 1.00 83.25 78 PRO A N 1
ATOM 610 C CA . PRO A 1 78 ? -14.743 3.714 -3.517 1.00 83.25 78 PRO A CA 1
ATOM 611 C C . PRO A 1 78 ? -13.854 2.486 -3.263 1.00 83.25 78 PRO A C 1
ATOM 613 O O . PRO A 1 78 ? -13.307 1.892 -4.190 1.00 83.25 78 PRO A O 1
ATOM 616 N N . LEU A 1 79 ? -13.705 2.112 -1.991 1.00 84.56 79 LEU A N 1
ATOM 617 C CA . LEU A 1 79 ? -12.920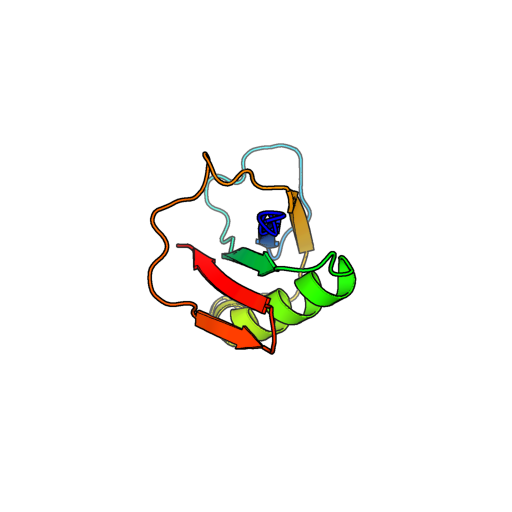 0.954 -1.571 1.00 84.56 79 LEU A CA 1
ATOM 618 C C . LEU A 1 79 ? -13.785 -0.310 -1.622 1.00 84.56 79 LEU A C 1
ATOM 620 O O . LEU A 1 79 ? -14.862 -0.360 -1.027 1.00 84.56 79 LEU A O 1
ATOM 624 N N . GLY A 1 80 ? -13.299 -1.334 -2.323 1.00 84.88 80 GLY A N 1
ATOM 625 C CA . GLY A 1 80 ? -13.853 -2.686 -2.268 1.00 84.88 80 GLY A CA 1
ATOM 626 C C . GLY A 1 80 ? -13.326 -3.471 -1.065 1.00 84.88 80 GLY A C 1
ATOM 627 O O . GLY A 1 80 ? -13.020 -2.914 -0.006 1.00 84.88 80 GLY A O 1
ATOM 628 N N . GLU A 1 81 ? -13.168 -4.781 -1.234 1.00 88.12 81 GLU A N 1
ATOM 629 C CA . GLU A 1 81 ? -12.519 -5.608 -0.217 1.00 88.12 81 GLU A CA 1
ATOM 630 C C . GLU A 1 81 ? -11.025 -5.260 -0.085 1.00 88.12 81 GLU A C 1
ATOM 632 O O . GLU A 1 81 ? -10.357 -4.996 -1.091 1.00 88.12 81 GLU A O 1
ATOM 637 N N . PRO A 1 82 ? -10.484 -5.235 1.147 1.00 90.31 82 PRO A N 1
ATOM 638 C CA . PRO A 1 82 ? -9.065 -4.993 1.365 1.00 90.31 82 PRO A CA 1
ATOM 6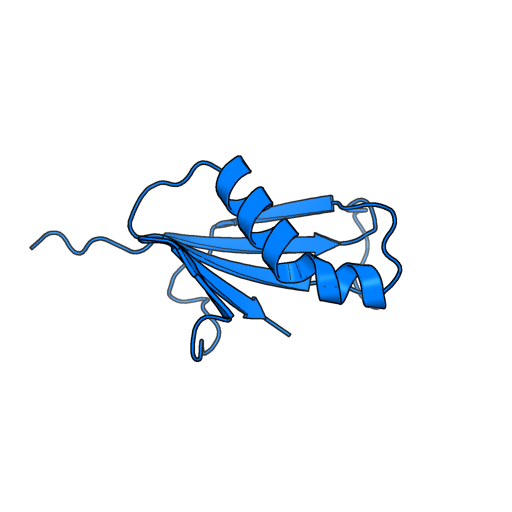39 C C . PRO A 1 82 ? -8.220 -6.082 0.710 1.00 90.31 82 PRO A C 1
ATOM 641 O O . PRO A 1 82 ? -8.476 -7.274 0.862 1.00 90.31 82 PRO A O 1
ATOM 644 N N . THR A 1 83 ? -7.157 -5.664 0.025 1.00 90.56 83 THR A N 1
ATOM 645 C CA . THR A 1 83 ? -6.155 -6.575 -0.544 1.00 90.56 83 THR A CA 1
ATOM 646 C C . THR A 1 83 ? -5.369 -7.293 0.557 1.00 90.56 83 THR A C 1
ATOM 648 O O . THR A 1 83 ? -4.855 -8.390 0.344 1.00 90.56 83 THR A O 1
ATOM 651 N N . HIS A 1 84 ? -5.257 -6.681 1.739 1.00 89.75 84 HIS A N 1
ATOM 652 C CA . HIS A 1 84 ? -4.594 -7.270 2.894 1.00 89.75 84 HIS A CA 1
ATOM 653 C C . HIS A 1 84 ? -5.187 -6.768 4.210 1.00 89.75 84 HIS A C 1
ATOM 655 O O . HIS A 1 84 ? -5.527 -5.593 4.339 1.00 89.75 84 HIS A O 1
ATOM 661 N N . THR A 1 85 ? -5.261 -7.650 5.202 1.00 89.81 85 THR A N 1
ATOM 662 C CA . THR A 1 85 ? -5.699 -7.324 6.563 1.00 89.81 85 THR A CA 1
ATOM 663 C C . THR A 1 85 ? -4.757 -7.953 7.577 1.00 89.81 85 THR A C 1
ATOM 665 O O . THR A 1 85 ? -4.471 -9.148 7.485 1.00 89.81 85 THR A O 1
ATOM 668 N N . GLU A 1 86 ? -4.321 -7.179 8.565 1.00 84.44 86 GLU A N 1
ATOM 669 C CA . GLU A 1 86 ? -3.458 -7.652 9.646 1.00 84.44 86 GLU A CA 1
ATOM 670 C C . GLU A 1 86 ? -3.852 -6.984 10.970 1.00 84.44 86 GLU A C 1
ATOM 672 O O . GLU A 1 86 ? -3.581 -5.804 11.194 1.00 84.44 86 GLU A O 1
ATOM 677 N N . GLY A 1 87 ? -4.517 -7.730 11.856 1.00 84.50 87 GLY A N 1
ATOM 678 C CA . GLY A 1 87 ? -5.089 -7.156 13.077 1.00 84.50 87 GLY A CA 1
ATOM 679 C C . GLY A 1 87 ? -6.089 -6.044 12.744 1.00 84.50 87 GLY A C 1
ATOM 680 O O . GLY A 1 87 ? -7.052 -6.282 12.018 1.00 84.50 87 GLY A O 1
ATOM 681 N N . ASP A 1 88 ? -5.823 -4.833 13.236 1.00 86.06 88 ASP A N 1
ATOM 682 C CA . ASP A 1 88 ? -6.657 -3.641 13.009 1.00 86.06 88 ASP A CA 1
ATOM 683 C C . ASP A 1 88 ? -6.277 -2.849 11.743 1.00 86.06 88 ASP A C 1
ATOM 685 O O . ASP A 1 88 ? -6.847 -1.786 11.474 1.00 86.06 88 ASP A O 1
ATOM 689 N N . LEU A 1 89 ? -5.291 -3.337 10.981 1.00 88.19 89 LEU A N 1
ATOM 690 C CA . LEU A 1 89 ? -4.867 -2.755 9.713 1.00 88.19 89 LEU A CA 1
ATOM 691 C C . LEU A 1 89 ? -5.615 -3.395 8.550 1.00 88.19 89 LEU A C 1
ATOM 693 O O . LEU A 1 89 ? -5.656 -4.618 8.417 1.00 88.19 89 LEU A O 1
ATOM 697 N N . ALA A 1 90 ? -6.121 -2.557 7.655 1.00 91.88 90 ALA A N 1
ATOM 698 C CA . ALA A 1 90 ? -6.621 -2.972 6.352 1.00 91.88 90 ALA A CA 1
ATOM 699 C C . ALA A 1 90 ? -5.925 -2.149 5.267 1.00 91.88 90 ALA A C 1
ATOM 701 O O . ALA A 1 90 ? -5.747 -0.944 5.430 1.00 91.88 90 ALA A O 1
ATOM 702 N N . ALA A 1 91 ? -5.513 -2.792 4.179 1.00 92.81 91 ALA A N 1
ATOM 703 C CA . ALA A 1 91 ? -4.794 -2.154 3.088 1.00 92.81 91 ALA A CA 1
ATOM 704 C C . ALA A 1 91 ? -5.392 -2.517 1.724 1.00 92.81 91 ALA A C 1
ATOM 706 O O . ALA A 1 91 ? -5.774 -3.665 1.489 1.00 92.81 91 ALA A O 1
ATOM 707 N N . TRP A 1 92 ? -5.419 -1.544 0.816 1.00 93.88 92 TRP A N 1
ATOM 708 C CA . TRP A 1 92 ? -5.895 -1.668 -0.561 1.00 93.88 92 TRP A CA 1
ATOM 709 C C . TRP A 1 92 ? -4.806 -1.191 -1.514 1.00 93.88 92 TRP A C 1
ATOM 711 O O . TRP A 1 92 ? -4.218 -0.138 -1.282 1.00 93.88 92 TRP A O 1
ATOM 721 N N . ILE A 1 93 ? -4.557 -1.933 -2.592 1.00 90.69 93 ILE A N 1
ATOM 722 C CA . ILE A 1 93 ? -3.839 -1.389 -3.750 1.00 90.69 93 ILE A CA 1
ATOM 723 C C . ILE A 1 93 ? -4.859 -0.624 -4.594 1.00 90.69 93 ILE A C 1
ATOM 725 O O . ILE A 1 93 ? -5.917 -1.169 -4.906 1.00 90.69 93 ILE A O 1
ATOM 729 N N . ILE A 1 94 ? -4.554 0.627 -4.927 1.00 85.81 94 ILE A N 1
ATOM 730 C CA . ILE A 1 94 ? -5.406 1.493 -5.744 1.00 85.81 94 ILE A CA 1
ATOM 731 C C . ILE A 1 94 ? -4.721 1.682 -7.100 1.00 85.81 94 ILE A C 1
ATOM 733 O O . ILE A 1 94 ? -3.540 2.035 -7.143 1.00 85.81 94 ILE A O 1
ATOM 737 N N . GLU A 1 95 ? -5.457 1.377 -8.172 1.00 68.06 95 GLU A N 1
ATOM 738 C CA . GLU A 1 95 ? -5.035 1.486 -9.580 1.00 68.06 95 GLU A CA 1
ATOM 739 C C . GLU A 1 95 ? -5.623 2.730 -10.254 1.00 68.06 95 GLU A C 1
ATOM 741 O O . GLU A 1 95 ? -6.782 3.087 -9.932 1.00 68.06 95 GLU A O 1
#

Sequence (95 aa):
MASESANYQKLILTDQAPADESLSGHREIQVLVRSLARVKEQRLIDVATSLTRHARMRQGWTTLHVIVEPLDQADLPPLGEPTHTEGDLAAWIIE

Secondary structure (DSSP, 8-state):
------EEEEEEEESS---SS--TT--EEEEEEEESS---HHHHHHHHHHHHHHHHHHHT----EEEEEEE-GGG-----S-SEEETTEEEEEE-